Protein AF-A0A0B6Y3C1-F1 (afdb_monomer_lite)

pLDDT: mean 91.4, std 9.27, range [60.44, 97.94]

Radius of gyration: 13.03 Å; chains: 1; bounding box: 34×20×33 Å

Sequence (67 aa):
GNMKALTVANLDKYVHRDEKLPVLLDRIHQVGAKCVLITNSGYEYTNKIMEFLLDFPENQGQRHWTS

Foldseek 3Di:
DCVLVVCLVPVVVNPDADPCVLVVVVVCVVVVHDDDDDDPDDDVSVQSNQCVNNVDPVCVPVDRSVD

InterPro domains:
  IPR008380 HAD-superfamily hydrolase, subfamily IG, 5'-nucleotidase [PF05761] (1-66)
  IPR008380 HAD-superfamily hydrolase, subfamily IG, 5'-nucleotidase [PTHR12103] (1-66)
  IPR023214 HAD superfamily [G3DSA:3.40.50.1000] (2-67)
  IPR036412 HAD-like superfamily [SSF56784] (1-66)

Structure (mmCIF, N/CA/C/O backbone):
data_AF-A0A0B6Y3C1-F1
#
_entry.id   AF-A0A0B6Y3C1-F1
#
loop_
_atom_site.group_PDB
_atom_site.id
_atom_site.type_symbol
_atom_site.label_atom_id
_atom_site.label_alt_id
_atom_site.label_comp_id
_atom_site.label_asym_id
_atom_site.label_entity_id
_atom_site.label_seq_id
_atom_site.pdbx_PDB_ins_code
_atom_site.Cartn_x
_atom_site.Cartn_y
_atom_site.Cartn_z
_atom_site.occupancy
_atom_site.B_iso_or_equiv
_atom_site.auth_seq_id
_atom_site.auth_comp_id
_atom_site.auth_asym_id
_atom_site.auth_atom_id
_atom_site.pdbx_PDB_model_num
ATOM 1 N N . GLY A 1 1 ? 18.124 -2.714 -10.723 1.00 66.31 1 GLY A N 1
ATOM 2 C CA . GLY A 1 1 ? 17.437 -3.458 -11.801 1.00 66.31 1 GLY A CA 1
ATOM 3 C C . GLY A 1 1 ? 16.134 -2.765 -12.163 1.00 66.31 1 GLY A C 1
ATOM 4 O O . GLY A 1 1 ? 15.568 -2.104 -11.303 1.00 66.31 1 GLY A O 1
ATOM 5 N N . ASN A 1 2 ? 15.664 -2.903 -13.406 1.00 88.69 2 ASN A N 1
ATOM 6 C CA . ASN A 1 2 ? 14.552 -2.112 -13.967 1.00 88.69 2 ASN A CA 1
ATOM 7 C C . ASN A 1 2 ? 13.135 -2.625 -13.606 1.00 88.69 2 ASN A C 1
ATOM 9 O O . ASN A 1 2 ? 12.137 -2.081 -14.062 1.00 88.69 2 ASN A O 1
ATOM 13 N N . MET A 1 3 ? 13.020 -3.681 -12.792 1.00 95.12 3 MET A N 1
ATOM 14 C CA . MET A 1 3 ? 11.736 -4.342 -12.510 1.00 95.12 3 MET A CA 1
ATOM 15 C C . MET A 1 3 ? 10.688 -3.381 -11.933 1.00 95.12 3 MET A C 1
ATOM 17 O O . MET A 1 3 ? 9.579 -3.315 -12.442 1.00 95.12 3 MET A O 1
ATOM 21 N N . LYS A 1 4 ? 11.057 -2.581 -10.925 1.00 95.94 4 LYS A N 1
ATOM 22 C CA . LYS A 1 4 ? 10.136 -1.639 -10.269 1.00 95.94 4 LYS A CA 1
ATOM 23 C C . LYS A 1 4 ? 9.583 -0.581 -11.227 1.00 95.94 4 LYS A C 1
ATOM 25 O O . LYS A 1 4 ? 8.396 -0.282 -11.190 1.00 95.94 4 LYS A O 1
ATOM 30 N N . ALA A 1 5 ? 10.425 -0.034 -12.100 1.00 95.94 5 ALA A N 1
ATOM 31 C CA . ALA A 1 5 ? 9.978 0.961 -13.068 1.00 95.94 5 ALA A CA 1
ATOM 32 C C . ALA A 1 5 ? 9.073 0.337 -14.142 1.00 95.94 5 ALA A C 1
ATOM 34 O O . ALA A 1 5 ? 8.053 0.928 -14.479 1.00 95.94 5 ALA A O 1
ATOM 35 N N . LEU A 1 6 ? 9.384 -0.878 -14.612 1.00 96.94 6 LEU A N 1
ATOM 36 C CA . LEU A 1 6 ? 8.525 -1.615 -15.548 1.00 96.94 6 LEU A CA 1
ATOM 37 C C . LEU A 1 6 ? 7.166 -1.981 -14.938 1.00 96.94 6 LEU A C 1
ATOM 39 O O . LEU A 1 6 ? 6.157 -1.909 -15.635 1.00 96.94 6 LEU A O 1
ATOM 43 N N . THR A 1 7 ? 7.127 -2.341 -13.651 1.00 97.62 7 THR A N 1
ATOM 44 C CA . THR A 1 7 ? 5.872 -2.595 -12.931 1.00 97.62 7 THR A CA 1
ATOM 45 C C . THR A 1 7 ? 5.028 -1.329 -12.831 1.00 97.62 7 THR A C 1
ATOM 47 O O . THR A 1 7 ? 3.859 -1.351 -13.192 1.00 97.62 7 THR A O 1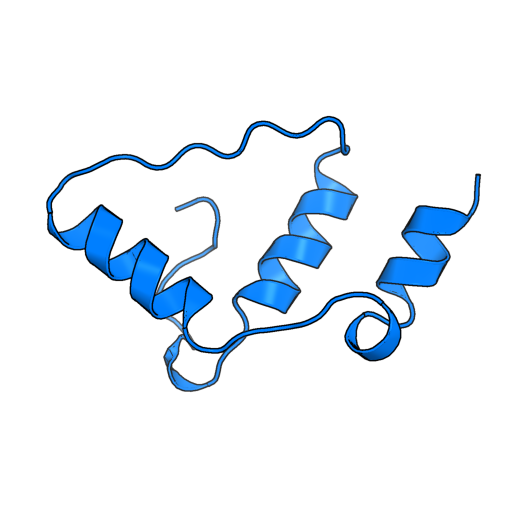
ATOM 50 N N . VAL A 1 8 ? 5.621 -0.210 -12.404 1.00 97.38 8 VAL A N 1
ATOM 51 C CA . VAL A 1 8 ? 4.910 1.076 -12.275 1.00 97.38 8 VAL A CA 1
ATOM 52 C C . VAL A 1 8 ? 4.430 1.610 -13.627 1.00 97.38 8 VAL A C 1
ATOM 54 O O . VAL A 1 8 ? 3.390 2.253 -13.689 1.00 97.38 8 VAL A O 1
ATOM 57 N N . ALA A 1 9 ? 5.155 1.339 -14.714 1.00 97.31 9 ALA A N 1
ATOM 58 C CA . ALA A 1 9 ? 4.745 1.741 -16.058 1.00 97.31 9 ALA A CA 1
ATOM 59 C C . ALA A 1 9 ? 3.514 0.976 -16.582 1.00 97.31 9 ALA A C 1
ATOM 61 O O . ALA A 1 9 ? 2.921 1.401 -17.571 1.00 97.31 9 ALA A O 1
ATOM 62 N N . ASN A 1 10 ? 3.144 -0.155 -15.969 1.00 97.31 10 ASN A N 1
ATOM 63 C CA . ASN A 1 10 ? 1.973 -0.938 -16.358 1.00 97.31 10 ASN A CA 1
ATOM 64 C C . ASN A 1 10 ? 1.390 -1.686 -15.150 1.00 97.31 10 ASN A C 1
ATOM 66 O O . ASN A 1 10 ? 1.531 -2.905 -15.017 1.00 97.31 10 ASN A O 1
ATOM 70 N N . LEU A 1 11 ? 0.771 -0.929 -14.247 1.00 97.75 11 LEU A N 1
ATOM 71 C CA . LEU A 1 11 ? 0.255 -1.456 -12.986 1.00 97.75 11 LEU A CA 1
ATOM 72 C C . LEU A 1 11 ? -0.865 -2.471 -13.208 1.00 97.75 11 LEU A C 1
ATOM 74 O O . LEU A 1 11 ? -0.798 -3.549 -12.628 1.00 97.75 11 LEU A O 1
ATOM 78 N N . ASP A 1 12 ? -1.801 -2.209 -14.120 1.00 96.88 12 ASP A N 1
ATOM 79 C CA . ASP A 1 12 ? -2.923 -3.114 -14.409 1.00 96.88 12 ASP A CA 1
ATOM 80 C C . ASP A 1 12 ? -2.475 -4.508 -14.867 1.00 96.88 12 ASP A C 1
ATOM 82 O O . ASP A 1 12 ? -3.131 -5.511 -14.588 1.00 96.88 12 ASP A O 1
ATOM 86 N N . LYS A 1 13 ? -1.327 -4.600 -15.551 1.00 97.75 13 LYS A N 1
ATOM 87 C CA . LYS A 1 13 ? -0.769 -5.886 -15.985 1.00 97.75 13 LYS A CA 1
ATOM 88 C C . LYS A 1 13 ? -0.132 -6.680 -14.843 1.00 97.75 13 LYS A C 1
ATOM 90 O O . LYS A 1 13 ? -0.126 -7.909 -14.894 1.00 97.75 13 LYS A O 1
ATOM 95 N N . TYR A 1 14 ? 0.483 -6.003 -13.876 1.00 97.94 14 TYR A N 1
ATOM 96 C CA . TYR A 1 14 ? 1.385 -6.636 -12.904 1.00 97.94 14 TYR A CA 1
ATOM 97 C C . TYR A 1 14 ? 0.889 -6.590 -11.458 1.00 97.94 14 TYR A C 1
ATOM 99 O O . TYR A 1 14 ? 1.443 -7.286 -10.607 1.00 97.94 14 TYR A O 1
ATOM 107 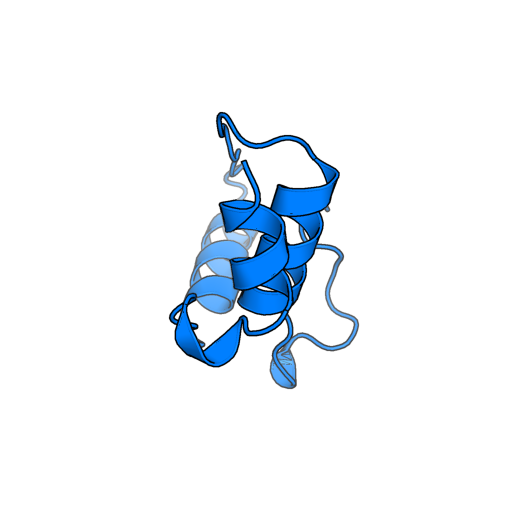N N . VAL A 1 15 ? -0.130 -5.787 -11.167 1.00 97.81 15 VAL A N 1
ATOM 108 C CA . VAL A 1 15 ? -0.699 -5.599 -9.837 1.00 97.81 15 VAL A CA 1
ATOM 109 C C . VAL A 1 15 ? -2.190 -5.880 -9.928 1.00 97.81 15 VAL A C 1
ATOM 111 O O . VAL A 1 15 ? -2.958 -5.093 -10.471 1.00 97.81 15 VAL A O 1
ATOM 114 N N . HIS A 1 16 ? -2.604 -7.025 -9.391 1.00 97.19 16 HIS A N 1
ATOM 115 C CA . HIS A 1 16 ? -4.022 -7.312 -9.238 1.00 97.19 16 HIS A CA 1
ATOM 116 C C . HIS A 1 16 ? -4.625 -6.370 -8.197 1.00 97.19 16 HIS A C 1
ATOM 118 O O . HIS A 1 16 ? -4.067 -6.189 -7.112 1.00 97.19 16 HIS A O 1
ATOM 124 N N . ARG A 1 17 ? -5.772 -5.793 -8.537 1.00 95.00 17 ARG A N 1
ATOM 125 C CA . ARG A 1 17 ? -6.470 -4.814 -7.721 1.00 95.00 17 ARG A CA 1
ATOM 126 C C . ARG A 1 17 ? -7.851 -5.347 -7.347 1.00 95.00 17 ARG A C 1
ATOM 128 O O . ARG A 1 17 ? -8.601 -5.771 -8.220 1.00 95.00 17 ARG A O 1
ATOM 135 N N . ASP A 1 18 ? -8.157 -5.317 -6.051 1.00 95.50 18 ASP A N 1
ATOM 136 C CA . ASP A 1 18 ? -9.400 -5.834 -5.466 1.00 95.50 18 ASP A CA 1
ATOM 137 C C . ASP A 1 18 ? -10.139 -4.708 -4.727 1.00 95.50 18 ASP A C 1
ATOM 139 O O . ASP A 1 18 ? -9.594 -4.088 -3.811 1.00 95.50 18 ASP A O 1
ATOM 143 N N . GLU A 1 19 ? -11.386 -4.453 -5.121 1.00 93.31 19 GLU A N 1
ATOM 144 C CA . GLU A 1 19 ? -12.290 -3.454 -4.524 1.00 93.31 19 GLU A CA 1
ATOM 145 C C . GLU A 1 19 ? -12.595 -3.709 -3.041 1.00 93.31 19 GLU A C 1
ATOM 147 O O . GLU A 1 19 ? -12.973 -2.795 -2.307 1.00 93.31 19 GLU A O 1
ATOM 152 N N . LYS A 1 20 ? -12.382 -4.935 -2.555 1.00 94.12 20 LYS A N 1
ATOM 153 C CA . LYS A 1 20 ? -12.599 -5.290 -1.147 1.00 94.12 20 LYS A CA 1
ATOM 154 C C . LYS A 1 20 ? -11.464 -4.835 -0.235 1.00 94.12 20 LYS A C 1
ATOM 156 O O . LYS A 1 20 ? -11.672 -4.760 0.977 1.00 94.12 20 LYS A O 1
ATOM 161 N N . LEU A 1 21 ? -10.277 -4.546 -0.777 1.00 94.44 21 LEU A N 1
ATOM 162 C CA . LEU A 1 21 ? -9.109 -4.160 0.019 1.00 94.44 21 LEU A CA 1
ATOM 163 C C . LEU A 1 21 ? -9.340 -2.851 0.805 1.00 94.44 21 LEU A C 1
ATOM 165 O O . LEU A 1 21 ? -9.151 -2.882 2.023 1.00 94.44 21 LEU A O 1
ATOM 169 N N . PRO A 1 22 ? -9.797 -1.738 0.196 1.00 91.62 22 PRO A N 1
ATOM 170 C CA . PRO A 1 22 ? -10.131 -0.528 0.950 1.00 91.62 22 PRO A CA 1
ATOM 171 C C . PRO A 1 22 ? -11.200 -0.769 2.020 1.00 91.62 22 PRO A C 1
ATOM 173 O O . PRO A 1 22 ? -11.005 -0.409 3.178 1.00 91.62 22 PRO A O 1
ATOM 176 N N . VAL A 1 23 ? -12.275 -1.486 1.670 1.00 91.50 23 VAL A N 1
ATOM 177 C CA . VAL A 1 23 ? -13.376 -1.808 2.594 1.00 91.50 23 VAL A CA 1
ATOM 178 C C . VAL A 1 23 ? -12.873 -2.575 3.820 1.00 91.50 23 VAL A C 1
ATOM 180 O O . VAL A 1 23 ? -13.319 -2.333 4.943 1.00 91.50 23 VAL A O 1
ATOM 183 N N . LEU A 1 24 ? -11.943 -3.512 3.625 1.00 93.50 24 LEU A N 1
ATOM 184 C CA . LEU A 1 24 ? -11.317 -4.247 4.720 1.00 93.50 24 LEU A CA 1
ATOM 185 C C . LEU A 1 24 ? -10.500 -3.318 5.629 1.00 93.50 24 LEU A C 1
ATOM 187 O O . LEU A 1 24 ? -10.646 -3.391 6.851 1.00 93.50 24 LEU A O 1
ATOM 191 N N . LEU A 1 25 ? -9.659 -2.456 5.052 1.00 92.31 25 LEU A N 1
ATOM 192 C CA . LEU A 1 25 ? -8.821 -1.524 5.814 1.00 92.31 25 LEU A CA 1
ATOM 193 C C . LEU A 1 25 ? -9.668 -0.528 6.618 1.00 92.31 25 LEU A C 1
ATOM 195 O O . LEU A 1 25 ? -9.374 -0.287 7.792 1.00 92.31 25 LEU A O 1
ATOM 199 N N . ASP A 1 26 ? -10.759 -0.026 6.041 1.00 89.88 26 ASP A N 1
ATOM 200 C CA . ASP A 1 26 ? -11.683 0.864 6.742 1.00 89.88 26 ASP A CA 1
ATOM 201 C C . ASP A 1 26 ? -12.404 0.160 7.889 1.00 89.88 26 ASP A C 1
ATOM 203 O O . ASP A 1 26 ? -12.509 0.723 8.977 1.00 89.88 26 ASP A O 1
ATOM 207 N N . ARG A 1 27 ? -12.831 -1.096 7.713 1.00 92.81 27 ARG A N 1
ATOM 208 C CA . ARG A 1 27 ? -13.445 -1.878 8.802 1.00 92.81 27 ARG A CA 1
ATOM 209 C C . ARG A 1 27 ? -12.480 -2.120 9.962 1.00 92.81 27 ARG A C 1
ATOM 211 O O . ARG A 1 27 ? -12.890 -2.010 11.115 1.00 92.81 27 ARG A O 1
ATOM 218 N N . ILE A 1 28 ? -11.208 -2.418 9.677 1.00 93.56 28 ILE A N 1
ATOM 219 C CA . ILE A 1 28 ? -10.165 -2.546 10.711 1.00 93.56 28 ILE A CA 1
ATOM 220 C C . ILE A 1 28 ? -10.019 -1.220 11.469 1.00 93.56 28 ILE A C 1
ATOM 222 O O . ILE A 1 28 ? -9.957 -1.207 12.698 1.00 93.56 28 ILE A O 1
ATOM 226 N N . HIS A 1 29 ? -10.017 -0.099 10.751 1.00 88.81 29 HIS A N 1
ATOM 227 C CA . HIS A 1 29 ? -9.902 1.220 11.362 1.00 88.81 29 HIS A CA 1
ATOM 228 C C . HIS A 1 29 ? -11.132 1.592 12.210 1.00 88.81 29 HIS A C 1
ATOM 230 O O . HIS A 1 29 ? -10.985 2.103 13.319 1.00 88.81 29 HIS A O 1
ATOM 236 N N . GLN A 1 30 ? -12.344 1.292 11.731 1.00 92.06 30 GLN A N 1
ATOM 237 C CA . GLN A 1 30 ? -13.612 1.587 12.413 1.00 92.06 30 GLN A CA 1
ATOM 238 C C . GLN A 1 30 ? -13.735 0.909 13.783 1.00 92.06 30 GLN A C 1
ATOM 240 O O . GLN A 1 30 ? -14.385 1.452 14.673 1.00 9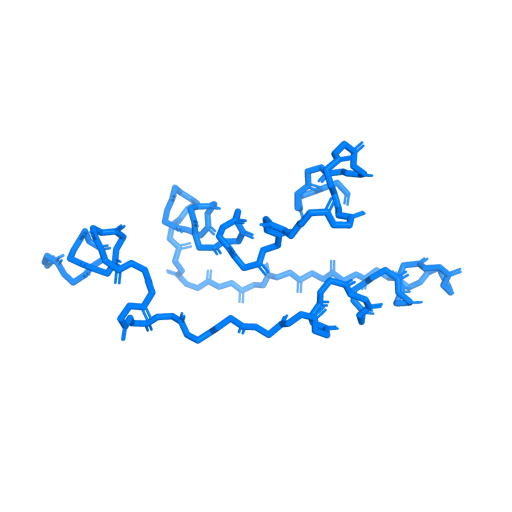2.06 30 GLN A O 1
ATOM 245 N N . VAL A 1 31 ? -13.090 -0.245 13.982 1.00 96.06 31 VAL A N 1
ATOM 246 C CA . VAL A 1 31 ? -13.057 -0.936 15.286 1.00 96.06 31 V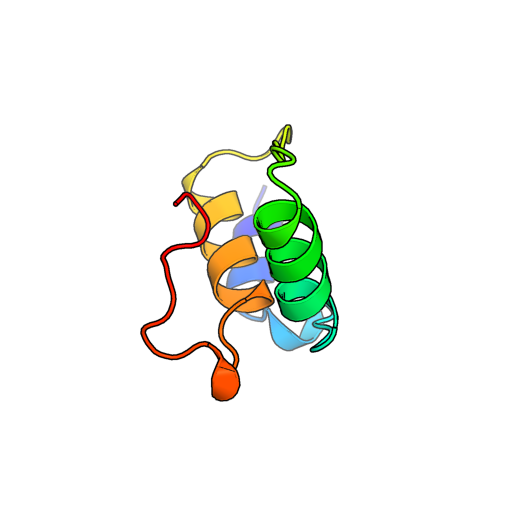AL A CA 1
ATOM 247 C C . VAL A 1 31 ? -11.932 -0.442 16.208 1.00 96.06 31 VAL A C 1
ATOM 249 O O . VAL A 1 31 ? -11.686 -1.033 17.257 1.00 96.06 31 VAL A O 1
ATOM 252 N N . GLY A 1 32 ? -11.230 0.630 15.827 1.00 94.12 32 GLY A N 1
ATOM 253 C CA . GLY A 1 32 ? -10.130 1.221 16.594 1.00 94.12 32 GLY A CA 1
ATOM 254 C C . GLY A 1 32 ? -8.805 0.460 16.489 1.00 94.12 32 GLY A C 1
ATOM 255 O O . GLY A 1 32 ? -7.854 0.788 17.203 1.00 94.12 32 GLY A O 1
ATOM 256 N N . ALA A 1 33 ? -8.713 -0.547 15.614 1.00 95.19 33 ALA A N 1
ATOM 257 C CA . ALA A 1 33 ? -7.476 -1.283 15.394 1.00 95.19 33 ALA A CA 1
ATOM 258 C C . ALA A 1 33 ? -6.525 -0.501 14.475 1.00 95.19 33 ALA A C 1
ATOM 260 O O . ALA A 1 33 ? -6.933 0.197 13.546 1.00 95.19 33 ALA A O 1
ATOM 261 N N . LYS A 1 34 ? -5.220 -0.630 14.734 1.00 91.62 34 LYS A N 1
ATOM 262 C CA . LYS A 1 34 ? -4.165 0.003 13.934 1.00 91.62 34 LYS A CA 1
ATOM 263 C C . LYS A 1 34 ? -3.569 -1.012 12.964 1.00 91.62 34 LYS A C 1
ATOM 265 O O . LYS A 1 34 ? -3.209 -2.112 13.375 1.00 91.62 34 LYS A O 1
ATOM 270 N N . CYS A 1 35 ? -3.425 -0.621 11.701 1.00 91.94 35 CYS A N 1
ATOM 271 C CA . CYS A 1 35 ? -2.752 -1.411 10.673 1.00 91.94 35 CYS A CA 1
ATOM 272 C C . CYS A 1 35 ? -1.383 -0.794 10.362 1.00 91.94 35 CYS A C 1
ATOM 274 O O . CYS A 1 35 ? -1.260 0.427 10.281 1.00 91.94 35 CYS A O 1
ATOM 276 N N . VAL A 1 36 ? -0.355 -1.627 10.189 1.00 94.81 36 VAL A N 1
ATOM 277 C CA . VAL A 1 36 ? 1.002 -1.191 9.828 1.00 94.81 36 VAL A CA 1
ATOM 278 C C . VAL A 1 36 ? 1.486 -2.016 8.642 1.00 94.81 36 VAL A C 1
ATOM 280 O O . VAL A 1 36 ? 1.375 -3.240 8.649 1.00 94.81 36 VAL A O 1
ATOM 283 N N . LEU A 1 37 ? 2.050 -1.344 7.637 1.00 96.38 37 LEU A N 1
ATOM 284 C CA . LEU A 1 37 ? 2.713 -1.980 6.504 1.00 96.38 37 LEU A CA 1
ATOM 285 C C . LEU A 1 37 ? 4.229 -1.951 6.713 1.00 96.38 37 LEU A C 1
ATOM 287 O O . LEU A 1 37 ? 4.830 -0.881 6.788 1.00 96.38 37 LEU A O 1
ATOM 291 N N . ILE A 1 38 ? 4.850 -3.128 6.762 1.00 97.44 38 ILE A N 1
ATOM 292 C CA . ILE A 1 38 ? 6.306 -3.285 6.832 1.00 97.44 38 ILE A CA 1
ATOM 293 C C . ILE A 1 38 ? 6.746 -4.004 5.559 1.00 97.44 38 ILE A C 1
ATOM 295 O O . ILE A 1 38 ? 6.381 -5.155 5.331 1.00 97.44 38 ILE A O 1
ATOM 299 N N . THR A 1 39 ? 7.495 -3.314 4.700 1.00 97.44 39 THR A N 1
ATOM 300 C CA . THR A 1 39 ? 7.930 -3.840 3.401 1.00 97.44 39 THR A CA 1
ATOM 301 C C . THR A 1 39 ? 9.373 -3.458 3.104 1.00 97.44 39 THR A C 1
ATOM 303 O O . THR A 1 39 ? 9.844 -2.396 3.497 1.00 97.44 39 THR A O 1
ATOM 306 N N . ASN A 1 40 ? 10.065 -4.312 2.350 1.00 97.75 40 ASN A N 1
ATOM 307 C CA . ASN A 1 40 ? 11.454 -4.096 1.929 1.00 97.75 40 ASN A CA 1
ATOM 308 C C . ASN A 1 40 ? 11.570 -3.161 0.710 1.00 97.75 40 ASN A C 1
ATOM 310 O O . ASN A 1 40 ? 12.651 -2.975 0.149 1.00 97.75 40 ASN A O 1
ATOM 314 N N . SER A 1 41 ? 10.456 -2.599 0.237 1.00 96.56 41 SER A N 1
ATOM 315 C CA . SER A 1 41 ? 10.462 -1.626 -0.851 1.00 96.56 41 SER A CA 1
ATOM 316 C C . SER A 1 41 ? 10.657 -0.201 -0.341 1.00 96.56 41 SER A C 1
ATOM 318 O O . SER A 1 41 ? 10.052 0.200 0.643 1.00 96.56 41 SER A O 1
ATOM 320 N N . GLY A 1 42 ? 11.474 0.581 -1.058 1.00 96.81 42 GLY A N 1
ATOM 321 C CA . GLY A 1 42 ? 11.611 2.017 -0.814 1.00 96.81 42 GLY A CA 1
ATOM 322 C C . GLY A 1 42 ? 10.290 2.770 -0.990 1.00 96.81 42 GLY A C 1
ATOM 323 O O . GLY A 1 42 ? 9.440 2.359 -1.785 1.00 96.81 42 GLY A O 1
ATOM 324 N N . TYR A 1 43 ? 10.156 3.881 -0.262 1.00 96.19 43 TYR A N 1
ATOM 325 C CA . TYR A 1 43 ? 8.907 4.629 -0.114 1.00 96.19 43 TYR A CA 1
ATOM 326 C C . TYR A 1 43 ? 8.256 5.010 -1.445 1.00 96.19 43 TYR A C 1
ATOM 328 O O . TYR A 1 43 ? 7.085 4.724 -1.632 1.00 96.19 43 TYR A O 1
ATOM 336 N N . GLU A 1 44 ? 9.003 5.578 -2.395 1.00 96.31 44 GLU A N 1
ATOM 337 C CA . GLU A 1 44 ? 8.439 6.048 -3.672 1.00 96.31 44 GLU A CA 1
ATOM 338 C C . GLU A 1 44 ? 7.724 4.944 -4.456 1.00 96.31 44 GLU A C 1
ATOM 340 O O . GLU A 1 44 ? 6.665 5.164 -5.040 1.00 96.31 44 GLU A O 1
ATOM 345 N N . TYR A 1 45 ? 8.295 3.737 -4.463 1.00 97.19 45 TYR A N 1
ATOM 346 C CA . TYR A 1 45 ? 7.673 2.594 -5.120 1.00 97.19 45 TYR A CA 1
ATOM 347 C C . TYR A 1 45 ? 6.434 2.136 -4.352 1.00 97.19 45 TYR A C 1
ATOM 349 O O . TYR A 1 45 ? 5.385 1.924 -4.951 1.00 97.19 45 TYR A O 1
ATOM 357 N N . THR A 1 46 ? 6.548 2.021 -3.028 1.00 97.88 46 THR A N 1
ATOM 358 C CA . THR A 1 46 ? 5.430 1.644 -2.157 1.00 97.88 46 THR A CA 1
ATOM 359 C C . THR A 1 46 ? 4.269 2.630 -2.284 1.00 97.88 46 THR A C 1
ATOM 361 O O . THR A 1 46 ? 3.132 2.191 -2.397 1.00 97.88 46 THR A O 1
ATOM 364 N N . ASN A 1 47 ? 4.548 3.933 -2.356 1.00 96.88 47 ASN A N 1
ATOM 365 C CA . ASN A 1 47 ? 3.544 4.980 -2.506 1.00 96.88 47 ASN A CA 1
ATOM 366 C C . ASN A 1 47 ? 2.728 4.791 -3.785 1.00 96.88 47 ASN A C 1
ATOM 368 O O . ASN A 1 47 ? 1.511 4.698 -3.711 1.00 96.88 47 ASN A O 1
ATOM 372 N N . LYS A 1 48 ? 3.391 4.608 -4.935 1.00 97.12 48 LYS A N 1
ATOM 373 C CA . LYS A 1 48 ? 2.701 4.384 -6.217 1.00 97.12 48 LYS A CA 1
ATOM 374 C C . LYS A 1 48 ? 1.855 3.110 -6.224 1.00 97.12 48 LYS A C 1
ATOM 376 O O . LYS A 1 48 ? 0.776 3.089 -6.806 1.00 97.12 48 LYS A O 1
ATOM 381 N N . ILE A 1 49 ? 2.345 2.042 -5.590 1.00 97.88 49 ILE A N 1
ATOM 382 C CA . ILE A 1 49 ? 1.600 0.781 -5.475 1.00 97.88 49 ILE A CA 1
ATOM 383 C C . ILE A 1 49 ? 0.368 0.964 -4.582 1.00 97.88 49 ILE A C 1
ATOM 385 O O . ILE A 1 49 ? -0.714 0.527 -4.956 1.00 97.88 49 ILE A O 1
ATOM 389 N N . MET A 1 50 ? 0.515 1.609 -3.423 1.00 96.81 50 MET A N 1
ATOM 390 C CA . MET A 1 50 ? -0.584 1.807 -2.474 1.00 96.81 50 MET A CA 1
ATOM 391 C C . MET A 1 50 ? -1.628 2.804 -2.984 1.00 96.81 50 MET A C 1
ATOM 393 O O . MET A 1 50 ? -2.816 2.564 -2.790 1.00 96.81 50 MET A O 1
ATOM 397 N N . GLU A 1 51 ? -1.210 3.866 -3.680 1.00 94.81 51 GLU A N 1
ATOM 398 C CA . GLU A 1 51 ? -2.115 4.768 -4.402 1.00 94.81 51 GLU A CA 1
ATOM 399 C C . GLU A 1 51 ? -2.956 3.974 -5.403 1.00 94.81 51 GLU A C 1
ATOM 401 O O . GLU A 1 51 ? -4.179 3.984 -5.318 1.00 94.81 51 GLU A O 1
ATOM 406 N N . PHE A 1 52 ? -2.317 3.188 -6.274 1.00 95.94 52 PHE A N 1
ATOM 407 C CA . PHE A 1 52 ? -3.034 2.368 -7.250 1.00 95.94 52 PHE A CA 1
ATOM 408 C C . PHE A 1 52 ? -3.984 1.353 -6.608 1.00 95.94 52 PHE A C 1
ATOM 410 O O . PHE A 1 52 ? -5.109 1.200 -7.076 1.00 95.94 52 PHE A O 1
ATOM 417 N N . LEU A 1 53 ? -3.558 0.670 -5.540 1.00 95.88 53 LEU A N 1
ATOM 418 C CA . LEU A 1 53 ? -4.376 -0.334 -4.856 1.00 95.88 53 LEU A CA 1
ATOM 419 C C . LEU A 1 53 ? -5.617 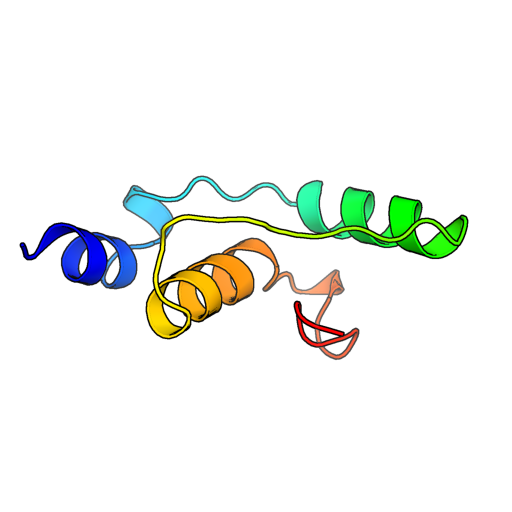0.256 -4.175 1.00 95.88 53 LEU A C 1
ATOM 421 O O . LEU A 1 53 ? -6.556 -0.498 -3.937 1.00 95.88 53 LEU A O 1
ATOM 425 N N . LEU A 1 54 ? -5.632 1.554 -3.848 1.00 93.12 54 LEU A N 1
ATOM 426 C CA . LEU A 1 54 ? -6.717 2.185 -3.085 1.00 93.12 54 LEU A CA 1
ATOM 427 C C . LEU A 1 54 ? -7.516 3.247 -3.865 1.00 93.12 54 LEU A C 1
ATOM 429 O O . LEU A 1 54 ? -8.531 3.723 -3.351 1.00 93.12 54 LEU A O 1
ATOM 433 N N . ASP A 1 55 ? -7.123 3.570 -5.100 1.00 91.50 55 ASP A N 1
ATOM 434 C CA . ASP A 1 55 ? -7.716 4.610 -5.964 1.00 91.50 55 ASP A CA 1
ATOM 435 C C . ASP A 1 55 ? -9.086 4.236 -6.572 1.00 91.50 55 ASP A C 1
ATOM 437 O O . ASP A 1 55 ? -9.253 4.149 -7.792 1.00 91.50 55 ASP A O 1
ATOM 441 N N . PHE A 1 56 ? -10.072 3.895 -5.737 1.00 88.62 56 PHE A N 1
ATOM 442 C CA . PHE A 1 56 ? -11.435 3.547 -6.171 1.00 88.62 56 PHE A CA 1
ATOM 443 C C . PHE A 1 56 ? -12.376 4.761 -6.155 1.00 88.62 56 PHE A C 1
ATOM 445 O O . PHE A 1 56 ? -12.208 5.639 -5.305 1.00 88.62 56 PHE A O 1
ATOM 452 N N . PRO A 1 57 ? -13.400 4.808 -7.034 1.00 82.56 57 PRO A N 1
ATOM 453 C CA . PRO A 1 57 ? -14.373 5.901 -7.070 1.00 82.56 57 PRO A CA 1
ATOM 454 C C . PRO A 1 57 ? -15.067 6.135 -5.727 1.00 82.56 57 PRO A C 1
ATOM 456 O O . PRO A 1 57 ? -15.251 7.288 -5.337 1.00 82.56 57 PRO A O 1
ATOM 459 N N . GLU A 1 58 ? -15.399 5.069 -4.987 1.00 74.19 58 GLU A N 1
ATOM 460 C CA . GLU A 1 58 ? -16.039 5.195 -3.671 1.00 74.19 58 GLU A CA 1
ATOM 461 C C . GLU A 1 58 ? -15.131 5.847 -2.613 1.00 74.19 58 GLU A C 1
ATOM 463 O O . GLU A 1 58 ? -15.637 6.369 -1.621 1.00 74.19 58 GLU A O 1
ATOM 468 N N . ASN A 1 59 ? -13.813 5.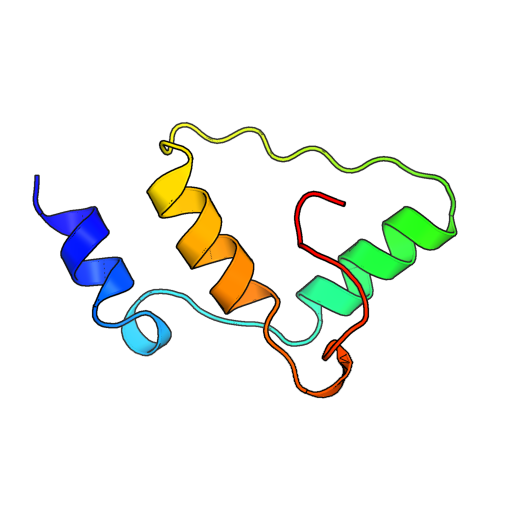872 -2.842 1.00 66.75 59 ASN A N 1
ATOM 469 C CA . ASN A 1 59 ? -12.808 6.395 -1.912 1.00 66.75 59 ASN A CA 1
ATOM 470 C C . ASN A 1 59 ? -12.315 7.805 -2.278 1.00 66.75 59 ASN A C 1
ATOM 472 O O . ASN A 1 59 ? -11.424 8.336 -1.603 1.00 66.75 59 ASN A O 1
ATOM 476 N N . GLN A 1 60 ? -12.857 8.431 -3.332 1.00 60.44 60 GLN A N 1
ATOM 477 C CA . GLN A 1 60 ? -12.433 9.769 -3.751 1.00 60.44 60 GLN A CA 1
ATOM 478 C C . GLN A 1 60 ? -12.682 10.789 -2.628 1.00 60.44 60 GLN A C 1
ATOM 480 O O . GLN A 1 60 ? -13.817 11.100 -2.275 1.00 60.44 60 GLN A O 1
ATOM 485 N N . GLY A 1 61 ? -11.590 11.301 -2.053 1.00 62.03 61 GLY A N 1
ATOM 486 C CA . GLY A 1 61 ? -11.608 12.286 -0.967 1.00 62.03 61 GLY A CA 1
ATOM 487 C C . GLY A 1 61 ? -11.630 11.715 0.454 1.00 62.03 61 GLY A C 1
ATOM 488 O O . GLY A 1 61 ? -11.684 12.502 1.397 1.00 62.03 61 GLY A O 1
ATOM 489 N N . GLN A 1 62 ? -11.568 10.389 0.641 1.00 63.94 62 GLN A N 1
ATOM 490 C CA . GLN A 1 62 ? -11.793 9.790 1.964 1.00 63.94 62 GLN A CA 1
ATOM 491 C C . GLN A 1 62 ? -10.549 9.674 2.863 1.00 63.94 62 GLN A C 1
ATOM 493 O O . GLN A 1 62 ? -10.732 9.671 4.077 1.00 63.94 62 GLN A O 1
ATOM 498 N N . ARG A 1 63 ? -9.311 9.627 2.329 1.00 74.56 63 ARG A N 1
ATOM 499 C CA . ARG A 1 63 ? -8.022 9.728 3.077 1.00 74.56 63 ARG A CA 1
ATOM 500 C C . ARG A 1 63 ? -6.821 9.356 2.201 1.00 74.56 63 ARG A C 1
ATOM 502 O O . ARG A 1 63 ? -6.957 8.560 1.278 1.00 74.56 63 ARG A O 1
ATOM 509 N N . HIS A 1 64 ? -5.630 9.863 2.532 1.00 86.12 64 HIS A N 1
ATOM 510 C CA . HIS A 1 64 ? -4.379 9.322 1.984 1.00 86.12 64 HIS A CA 1
ATOM 511 C C . HIS A 1 64 ? -4.070 7.961 2.631 1.00 86.12 64 HIS A C 1
ATOM 513 O O . HIS A 1 64 ? -4.365 7.759 3.806 1.00 86.12 64 HIS A O 1
ATOM 519 N N . TRP A 1 65 ? -3.440 7.032 1.907 1.00 89.94 65 TRP A N 1
ATOM 520 C CA . TRP A 1 65 ? -3.212 5.656 2.384 1.00 89.94 65 TRP A CA 1
ATOM 521 C C . TRP A 1 65 ? -2.304 5.554 3.622 1.00 89.94 65 TRP A C 1
ATOM 523 O O . TRP A 1 65 ? -2.279 4.527 4.295 1.00 89.94 65 TRP A O 1
ATOM 533 N N . THR A 1 66 ? -1.560 6.618 3.929 1.00 89.31 66 THR A N 1
ATOM 534 C CA . THR A 1 66 ? -0.724 6.730 5.136 1.00 89.31 66 THR A CA 1
ATOM 535 C C . THR A 1 66 ? -1.442 7.381 6.324 1.00 89.31 66 THR A C 1
ATOM 537 O O . THR A 1 66 ? -0.803 7.573 7.358 1.00 89.31 66 THR A O 1
ATOM 540 N N . SER A 1 67 ? -2.697 7.819 6.157 1.00 79.50 67 SER A N 1
ATOM 541 C CA . SER A 1 67 ? -3.500 8.507 7.187 1.00 79.50 67 SER A CA 1
ATOM 542 C C . SER A 1 67 ? -4.276 7.527 8.048 1.00 79.50 67 SER A C 1
ATOM 544 O O . SER A 1 67 ? -4.781 6.532 7.483 1.00 79.50 67 SER A O 1
#

Secondary structure (DSSP, 8-state):
--HHHHHHTTHHHHS---THHHHHHHHHHHTT-------SS-HHHHHHHHHHHH--GGGTTS--TT-

Organism: NCBI:txid1028688